Protein AF-A0A2V9HUV9-F1 (afdb_monomer_lite)

Sequence (117 aa):
MEGETHAVRVARQIARALGGSPVRIAGSKKILYHAAAAMAAGHVLALEEAAMQLLLSLGMRRSEAVRALLPLTRQVLENFETLGPRVAWTGPITKWRGRICKHCRNHRRNLPKLTRR

Structure (mmCIF, N/CA/C/O backbone):
data_AF-A0A2V9HUV9-F1
#
_entry.id   AF-A0A2V9HUV9-F1
#
loop_
_atom_site.group_PDB
_atom_site.id
_atom_site.type_symbol
_atom_site.label_atom_id
_atom_site.label_alt_id
_atom_site.label_comp_id
_atom_site.label_asym_id
_atom_site.label_entity_id
_atom_site.label_seq_id
_atom_site.pdbx_PDB_ins_code
_atom_site.Cartn_x
_atom_site.Cartn_y
_atom_site.Cartn_z
_atom_site.occupancy
_atom_site.B_iso_or_equiv
_atom_site.auth_seq_id
_atom_site.auth_comp_id
_atom_site.auth_asym_id
_atom_site.auth_atom_id
_atom_site.pdbx_PDB_model_num
ATOM 1 N N . MET A 1 1 ? 13.107 -5.143 -15.235 1.00 74.25 1 MET A N 1
ATOM 2 C CA . MET A 1 1 ? 14.021 -6.229 -15.647 1.00 74.25 1 MET A CA 1
ATOM 3 C C . MET A 1 1 ? 15.219 -5.653 -16.374 1.00 74.25 1 MET A C 1
ATOM 5 O O . MET A 1 1 ? 15.046 -4.761 -17.200 1.00 74.25 1 MET A O 1
ATOM 9 N N . GLU A 1 2 ? 16.400 -6.161 -16.038 1.00 72.75 2 GLU A N 1
ATOM 10 C CA . GLU A 1 2 ? 17.708 -5.821 -16.604 1.00 72.75 2 GLU A CA 1
ATOM 11 C C . GLU A 1 2 ? 18.599 -7.062 -16.477 1.00 72.75 2 GLU A C 1
ATOM 13 O O . GLU A 1 2 ? 18.424 -7.828 -15.530 1.00 72.75 2 GLU A O 1
ATOM 18 N N . GLY A 1 3 ? 19.510 -7.260 -17.422 1.00 79.25 3 GLY A N 1
ATOM 19 C CA . GLY A 1 3 ? 20.379 -8.427 -17.511 1.00 79.25 3 GLY A CA 1
ATOM 20 C C . GLY A 1 3 ? 20.650 -8.767 -18.973 1.00 79.25 3 GLY A C 1
ATOM 21 O O . GLY A 1 3 ? 20.243 -8.026 -19.874 1.00 79.25 3 GLY A O 1
ATOM 22 N N . GLU A 1 4 ? 21.309 -9.894 -19.209 1.00 83.50 4 GLU A N 1
ATOM 23 C CA . GLU A 1 4 ? 21.574 -10.387 -20.557 1.00 83.50 4 GLU A CA 1
ATOM 24 C C . GLU A 1 4 ? 20.272 -10.641 -21.336 1.00 83.50 4 GLU A C 1
ATOM 26 O O . GLU A 1 4 ? 19.256 -11.066 -20.777 1.00 83.50 4 GLU A O 1
ATOM 31 N N . THR A 1 5 ? 20.293 -10.393 -22.647 1.00 85.88 5 THR A N 1
ATOM 32 C CA . THR A 1 5 ? 19.099 -10.430 -23.502 1.00 85.88 5 THR A CA 1
ATOM 33 C C . THR A 1 5 ? 18.339 -11.758 -23.411 1.00 85.88 5 THR A C 1
ATOM 35 O O . THR A 1 5 ? 17.107 -11.752 -23.353 1.00 85.88 5 THR A O 1
ATOM 38 N N . HIS A 1 6 ? 19.045 -12.892 -23.362 1.00 89.44 6 HIS A N 1
ATOM 39 C CA . HIS A 1 6 ? 18.423 -14.208 -23.207 1.00 89.44 6 HIS A CA 1
ATOM 40 C C . HIS A 1 6 ? 17.732 -14.359 -21.840 1.00 89.44 6 HIS A C 1
ATOM 42 O O . HIS A 1 6 ? 16.538 -14.658 -21.788 1.00 89.44 6 HIS A O 1
ATOM 48 N N . ALA A 1 7 ? 18.434 -14.045 -20.748 1.00 88.62 7 ALA A N 1
ATOM 49 C CA . ALA A 1 7 ? 17.897 -14.113 -19.390 1.00 88.62 7 ALA A CA 1
ATOM 50 C C . ALA A 1 7 ? 16.675 -13.195 -19.192 1.00 88.62 7 ALA A C 1
ATOM 52 O O . ALA A 1 7 ? 15.669 -13.600 -18.610 1.00 88.62 7 ALA A O 1
ATOM 53 N N . VAL A 1 8 ? 16.710 -11.974 -19.739 1.00 89.62 8 VAL A N 1
ATOM 54 C CA . VAL A 1 8 ? 15.579 -11.034 -19.666 1.00 89.62 8 VAL A CA 1
ATOM 55 C C . VAL A 1 8 ? 14.361 -11.557 -20.429 1.00 89.62 8 VAL A C 1
ATOM 57 O O . VAL A 1 8 ? 13.235 -11.357 -19.972 1.00 89.62 8 VAL A O 1
ATOM 60 N N . ARG A 1 9 ? 14.544 -12.231 -21.574 1.00 90.94 9 ARG A N 1
ATOM 61 C CA . ARG A 1 9 ? 13.421 -12.839 -22.310 1.00 90.94 9 ARG A CA 1
ATOM 62 C C . ARG A 1 9 ? 12.740 -13.932 -21.493 1.00 90.94 9 ARG A C 1
ATOM 64 O O . ARG A 1 9 ? 11.518 -13.885 -21.355 1.00 90.94 9 ARG A O 1
ATOM 71 N N . VAL A 1 10 ? 13.516 -14.844 -20.910 1.00 94.00 10 VAL A N 1
ATOM 72 C CA . VAL A 1 10 ? 12.990 -15.929 -20.067 1.00 94.00 10 VAL A CA 1
ATOM 73 C C . VAL A 1 10 ? 12.278 -15.360 -18.837 1.00 94.00 10 VAL A C 1
ATOM 75 O O . VAL A 1 10 ? 11.122 -15.690 -18.584 1.00 94.00 10 VAL A O 1
ATOM 78 N N . ALA A 1 11 ? 12.896 -14.408 -18.132 1.00 91.38 11 ALA A N 1
ATOM 79 C CA . ALA A 1 11 ? 12.281 -13.758 -16.974 1.00 91.38 11 ALA A CA 1
ATOM 80 C C . ALA A 1 11 ? 10.947 -13.068 -17.320 1.00 91.38 11 ALA A C 1
ATOM 82 O O . ALA A 1 11 ? 9.999 -13.117 -16.537 1.00 91.38 11 ALA A O 1
ATOM 83 N N . ARG A 1 12 ? 10.834 -12.454 -18.509 1.00 92.50 12 ARG A N 1
ATOM 84 C CA . ARG A 1 12 ? 9.570 -11.865 -18.986 1.00 92.50 12 ARG A CA 1
ATOM 85 C C . ARG A 1 12 ? 8.496 -12.913 -19.249 1.00 92.50 12 ARG A C 1
ATOM 87 O O . ARG A 1 12 ? 7.334 -12.634 -18.967 1.00 92.50 12 ARG A O 1
ATOM 94 N N . GLN A 1 13 ? 8.857 -14.063 -19.817 1.00 95.06 13 GLN A N 1
ATOM 95 C CA . GLN A 1 13 ? 7.911 -15.154 -20.062 1.00 95.06 13 GLN A CA 1
ATOM 96 C C . GLN A 1 13 ? 7.377 -15.709 -18.744 1.00 95.06 13 GLN A C 1
ATOM 98 O O . GLN A 1 13 ? 6.164 -15.780 -18.577 1.00 95.06 13 GLN A O 1
ATOM 103 N N . ILE A 1 14 ? 8.266 -15.980 -17.784 1.00 95.12 14 ILE A N 1
ATOM 104 C CA . ILE A 1 14 ? 7.890 -16.444 -16.443 1.00 95.12 14 ILE A CA 1
ATOM 105 C C . ILE A 1 14 ? 6.959 -15.431 -15.768 1.00 95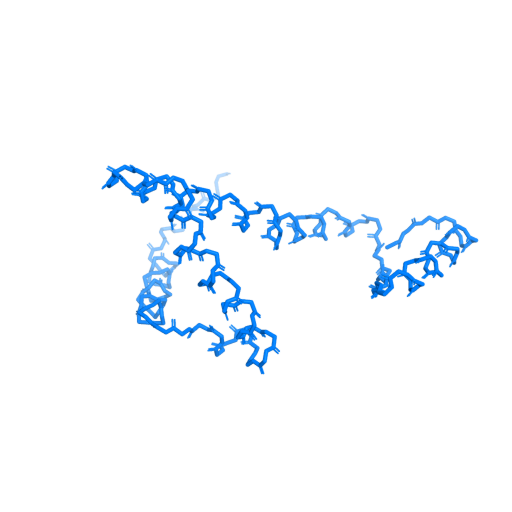.12 14 ILE A C 1
ATOM 107 O O . ILE A 1 14 ? 5.875 -15.791 -15.321 1.00 95.12 14 ILE A O 1
ATOM 111 N N . ALA A 1 15 ? 7.331 -14.147 -15.751 1.00 93.56 15 ALA A N 1
ATOM 112 C CA . ALA A 1 15 ? 6.512 -13.118 -15.113 1.00 93.56 15 ALA A CA 1
ATOM 113 C C . ALA A 1 15 ? 5.107 -13.018 -15.724 1.00 93.56 15 ALA A C 1
ATOM 115 O O . ALA A 1 15 ? 4.143 -12.873 -14.984 1.00 93.56 15 ALA A O 1
ATOM 116 N N . ARG A 1 16 ? 4.981 -13.130 -17.053 1.00 94.94 16 ARG A N 1
ATOM 117 C CA . ARG A 1 16 ? 3.678 -13.123 -17.737 1.00 94.94 16 ARG A CA 1
ATOM 118 C C . ARG A 1 16 ? 2.860 -14.378 -17.452 1.00 94.94 16 ARG A C 1
ATOM 120 O O . ARG A 1 16 ? 1.657 -14.262 -17.260 1.00 94.94 16 ARG A O 1
ATOM 127 N N . ALA A 1 17 ? 3.497 -15.548 -17.409 1.00 95.56 17 ALA A N 1
ATOM 128 C CA . A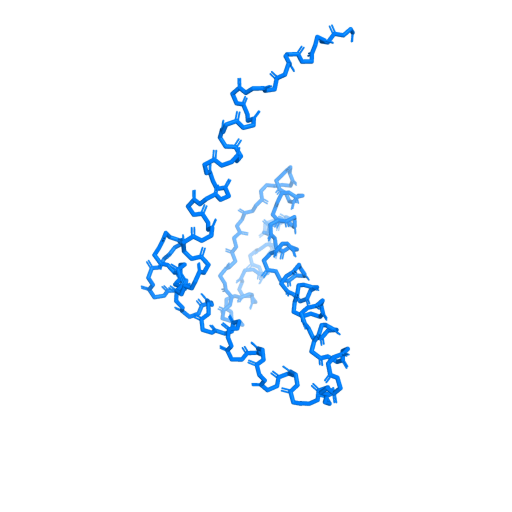LA A 1 17 ? 2.829 -16.805 -17.074 1.00 95.56 17 ALA A CA 1
ATOM 129 C C . ALA A 1 17 ? 2.238 -16.782 -15.652 1.00 95.56 17 ALA A C 1
ATOM 131 O O . ALA A 1 17 ? 1.206 -17.392 -15.407 1.00 95.56 17 ALA A O 1
ATOM 132 N N . LEU A 1 18 ? 2.848 -16.017 -14.742 1.00 94.44 18 LEU A N 1
ATOM 133 C CA . LEU A 1 18 ? 2.349 -15.766 -13.387 1.00 94.44 18 LEU A CA 1
ATOM 134 C C . LEU A 1 18 ? 1.342 -14.598 -13.300 1.00 94.44 18 LEU A C 1
ATOM 136 O O . LEU A 1 18 ? 1.028 -14.144 -12.204 1.00 94.44 18 LEU A O 1
ATOM 140 N N . GLY A 1 19 ? 0.868 -14.062 -14.432 1.00 92.12 19 GLY A N 1
ATOM 141 C CA . GLY A 1 19 ? -0.070 -12.929 -14.479 1.00 92.12 19 GLY A CA 1
ATOM 142 C C . GLY A 1 19 ? 0.562 -11.553 -14.230 1.00 92.12 19 GLY A C 1
ATOM 143 O O . GLY A 1 19 ? -0.137 -10.544 -14.168 1.00 92.12 19 GLY A O 1
ATOM 144 N N . GLY A 1 20 ? 1.886 -11.475 -14.102 1.00 89.38 20 GLY A N 1
ATOM 145 C CA . GLY A 1 20 ? 2.613 -10.225 -13.919 1.00 89.38 20 GLY A CA 1
ATOM 146 C C . GLY A 1 20 ? 2.776 -9.421 -15.214 1.00 89.38 20 GLY A C 1
ATOM 147 O O . GLY A 1 20 ? 2.832 -9.959 -16.321 1.00 89.38 20 GLY A O 1
ATOM 148 N N . SER A 1 21 ? 2.948 -8.105 -15.069 1.00 90.56 21 SER A N 1
ATOM 149 C CA . SER A 1 21 ? 3.247 -7.187 -16.177 1.00 90.56 21 SER A CA 1
ATOM 150 C C . SER A 1 21 ? 4.712 -6.732 -16.112 1.00 90.56 21 SER A C 1
ATOM 152 O O . SER A 1 21 ? 5.038 -5.755 -15.432 1.00 90.56 21 SER A O 1
ATOM 154 N N . PRO A 1 22 ? 5.655 -7.456 -16.749 1.00 90.38 22 PRO A N 1
ATOM 155 C CA . PRO A 1 22 ? 7.073 -7.166 -16.597 1.00 90.38 22 PRO A CA 1
ATOM 156 C C . PRO A 1 22 ? 7.476 -5.876 -17.316 1.00 90.38 22 PRO A C 1
ATOM 158 O O . PRO A 1 22 ? 7.294 -5.733 -18.527 1.00 90.38 22 PRO A O 1
ATOM 161 N N . VAL A 1 23 ? 8.129 -4.974 -16.583 1.00 88.19 23 VAL A N 1
ATOM 162 C CA . VAL A 1 23 ? 8.600 -3.678 -17.094 1.00 88.19 23 VAL A CA 1
ATOM 163 C C . VAL A 1 23 ? 10.122 -3.689 -17.266 1.00 88.19 23 VAL A C 1
ATOM 165 O O . VAL A 1 23 ? 10.857 -4.223 -16.427 1.00 88.19 23 VAL A O 1
ATOM 168 N N . ARG A 1 24 ? 10.635 -3.102 -18.356 1.00 87.12 24 ARG A N 1
ATOM 169 C CA . ARG A 1 24 ? 12.081 -2.888 -18.545 1.00 87.12 24 ARG A CA 1
ATOM 170 C C . ARG A 1 24 ? 12.495 -1.605 -17.829 1.00 87.12 24 ARG A C 1
ATOM 172 O O . ARG A 1 24 ? 11.862 -0.572 -18.005 1.00 87.12 24 ARG A O 1
ATOM 179 N N . ILE A 1 25 ? 13.552 -1.679 -17.024 1.00 87.12 25 ILE A N 1
ATOM 180 C CA . ILE A 1 25 ? 14.031 -0.557 -16.209 1.00 87.12 25 ILE A CA 1
ATOM 181 C C . ILE A 1 25 ? 15.542 -0.508 -16.371 1.00 87.12 25 ILE A C 1
ATOM 183 O O . ILE A 1 25 ? 16.197 -1.532 -16.190 1.00 87.12 25 ILE A O 1
ATOM 187 N N . ALA A 1 26 ? 16.075 0.654 -16.745 1.00 85.75 26 ALA A N 1
ATOM 188 C CA . ALA A 1 26 ? 17.518 0.867 -16.802 1.00 85.75 26 ALA A CA 1
ATOM 189 C C . ALA A 1 26 ? 18.126 0.729 -15.399 1.00 85.75 26 ALA A C 1
ATOM 191 O O . ALA A 1 26 ? 17.509 1.184 -14.433 1.00 85.75 26 ALA A O 1
ATOM 192 N N . GLY A 1 27 ? 19.328 0.163 -15.278 1.00 83.75 27 GLY A N 1
ATOM 193 C CA . GLY A 1 27 ? 19.977 -0.071 -13.986 1.00 83.75 27 GLY A CA 1
ATOM 194 C C . GLY A 1 27 ? 20.066 1.170 -13.109 1.00 83.75 27 GLY A C 1
ATOM 195 O O . GLY A 1 27 ? 19.710 1.118 -11.934 1.00 83.75 27 GLY A O 1
ATOM 196 N N . SER A 1 28 ? 20.376 2.323 -13.708 1.00 85.50 28 SER A N 1
ATOM 197 C CA . SER A 1 28 ? 20.417 3.623 -13.022 1.00 85.50 28 SER A CA 1
ATOM 198 C C . SER A 1 28 ? 19.081 4.060 -12.402 1.00 85.50 28 SER A C 1
ATOM 200 O O . SER A 1 28 ? 19.064 4.890 -11.498 1.00 85.50 28 SER A O 1
ATOM 202 N N . LYS A 1 29 ? 17.949 3.498 -12.845 1.00 89.62 29 LYS A N 1
ATOM 203 C CA . LYS A 1 29 ? 16.599 3.803 -12.340 1.00 89.62 29 LYS A CA 1
ATOM 204 C C . LYS A 1 29 ? 16.049 2.737 -11.386 1.00 89.62 29 LYS A C 1
ATOM 206 O O . LYS A 1 29 ? 14.959 2.926 -10.847 1.00 89.62 29 LYS A O 1
ATOM 211 N N . LYS A 1 30 ? 16.776 1.638 -11.143 1.00 86.62 30 LYS A N 1
ATOM 212 C CA . LYS A 1 30 ? 16.326 0.558 -10.246 1.00 86.62 30 LYS A CA 1
ATOM 213 C C . LYS A 1 30 ? 16.069 1.049 -8.827 1.00 86.62 30 LYS A C 1
ATOM 215 O O . LYS A 1 30 ? 15.057 0.675 -8.249 1.00 86.62 30 LYS A O 1
ATOM 220 N N . ILE A 1 31 ? 16.936 1.913 -8.296 1.00 92.88 31 ILE A N 1
ATOM 221 C CA . ILE A 1 31 ? 16.790 2.455 -6.936 1.00 92.88 31 ILE A CA 1
ATOM 222 C C . ILE A 1 31 ? 15.441 3.165 -6.787 1.00 92.88 31 ILE A C 1
ATOM 224 O O . ILE A 1 31 ? 14.705 2.890 -5.845 1.00 92.88 31 ILE A O 1
ATOM 228 N N . LEU A 1 32 ? 15.071 4.013 -7.752 1.00 92.62 32 LEU A N 1
ATOM 229 C CA . LEU A 1 32 ? 13.789 4.722 -7.729 1.00 92.62 32 LEU A CA 1
ATOM 230 C C . LEU A 1 32 ? 12.596 3.771 -7.861 1.00 92.62 32 LEU A C 1
ATOM 232 O O . LEU A 1 32 ? 11.589 3.959 -7.184 1.00 92.62 32 LEU A O 1
ATOM 236 N N . TYR A 1 33 ? 12.707 2.735 -8.695 1.00 90.75 33 TYR A N 1
ATOM 237 C CA . TYR A 1 33 ? 11.666 1.714 -8.804 1.00 90.75 33 TYR A CA 1
ATOM 238 C C . TYR A 1 33 ? 11.478 0.940 -7.493 1.00 90.75 33 TYR A C 1
ATOM 240 O O . TYR A 1 33 ? 10.349 0.761 -7.046 1.00 90.75 33 TYR A O 1
ATOM 248 N N . HIS A 1 34 ? 12.570 0.519 -6.851 1.00 91.19 34 HIS A N 1
ATOM 249 C CA . HIS A 1 34 ? 12.513 -0.180 -5.569 1.00 91.19 34 HIS A CA 1
ATOM 250 C C . HIS A 1 34 ? 11.993 0.719 -4.452 1.00 91.19 34 HIS A C 1
ATOM 252 O O . HIS A 1 34 ? 11.186 0.261 -3.652 1.00 91.19 34 HIS A O 1
ATOM 258 N N . ALA A 1 35 ? 12.376 1.998 -4.434 1.00 92.81 35 ALA A N 1
ATOM 259 C CA . ALA A 1 35 ? 11.818 2.970 -3.504 1.00 92.81 35 ALA A CA 1
ATOM 260 C C . ALA A 1 35 ? 10.299 3.113 -3.696 1.00 92.81 35 ALA A C 1
ATOM 262 O O . ALA A 1 35 ? 9.548 3.008 -2.731 1.00 92.81 35 ALA A O 1
ATOM 263 N N . ALA A 1 36 ? 9.827 3.264 -4.939 1.00 92.75 36 ALA A N 1
ATOM 264 C CA . ALA A 1 36 ? 8.396 3.325 -5.232 1.00 92.75 36 ALA A CA 1
ATOM 265 C C . ALA A 1 36 ? 7.659 2.036 -4.820 1.00 92.75 36 ALA A C 1
ATOM 267 O O . ALA A 1 36 ? 6.586 2.111 -4.226 1.00 92.75 36 ALA A O 1
ATOM 268 N N . ALA A 1 37 ? 8.243 0.860 -5.071 1.00 90.31 37 ALA A N 1
ATOM 269 C CA . ALA A 1 37 ? 7.673 -0.426 -4.664 1.00 90.31 37 ALA A CA 1
ATOM 270 C C . ALA A 1 37 ? 7.626 -0.590 -3.133 1.00 90.31 37 ALA A C 1
ATOM 272 O O . ALA A 1 37 ? 6.613 -1.025 -2.589 1.00 90.31 37 ALA A O 1
ATOM 273 N N . ALA A 1 38 ? 8.687 -0.188 -2.427 1.00 93.12 38 ALA A N 1
ATOM 274 C CA . ALA A 1 38 ? 8.731 -0.191 -0.967 1.00 93.12 38 ALA A CA 1
ATOM 275 C C . ALA A 1 38 ? 7.659 0.734 -0.372 1.00 93.12 38 ALA A C 1
ATOM 277 O O . ALA A 1 38 ? 6.996 0.363 0.594 1.00 93.12 38 ALA A O 1
ATOM 278 N N . MET A 1 39 ? 7.421 1.895 -0.988 1.00 92.56 39 MET A N 1
ATOM 279 C CA . MET A 1 39 ? 6.337 2.794 -0.588 1.00 92.56 39 MET A CA 1
ATOM 280 C C . MET A 1 39 ? 4.951 2.199 -0.859 1.00 92.56 39 MET A C 1
ATOM 282 O O . MET A 1 39 ? 4.067 2.315 -0.016 1.00 92.56 39 MET A O 1
ATOM 286 N N . ALA A 1 40 ? 4.752 1.567 -2.017 1.00 89.81 40 ALA A N 1
ATOM 287 C CA . ALA A 1 40 ? 3.456 1.022 -2.415 1.00 89.81 40 ALA A CA 1
ATOM 288 C C . ALA A 1 40 ? 3.052 -0.245 -1.638 1.00 89.81 40 ALA A C 1
ATOM 290 O O . ALA A 1 40 ? 1.864 -0.533 -1.546 1.00 89.81 40 ALA A O 1
ATOM 291 N N . ALA A 1 41 ? 4.015 -0.989 -1.083 1.00 86.75 41 ALA A N 1
ATOM 292 C CA . ALA A 1 41 ? 3.754 -2.221 -0.337 1.00 86.75 41 ALA A CA 1
ATOM 293 C C . ALA A 1 41 ? 4.210 -2.133 1.128 1.00 86.75 41 ALA A C 1
ATOM 295 O O . ALA A 1 41 ? 3.390 -2.170 2.042 1.00 86.75 41 ALA A O 1
ATOM 296 N N . GLY A 1 42 ? 5.516 -1.977 1.361 1.00 87.69 42 GLY A N 1
ATOM 297 C CA . GLY A 1 42 ? 6.104 -2.014 2.704 1.00 87.69 42 GLY A CA 1
ATOM 298 C C . GLY A 1 42 ? 5.594 -0.903 3.623 1.00 87.69 42 GLY A C 1
ATOM 299 O O . GLY A 1 42 ? 5.231 -1.162 4.767 1.00 87.69 42 GLY A O 1
ATOM 300 N N . HIS A 1 43 ? 5.503 0.332 3.127 1.00 93.31 43 HIS A N 1
ATOM 301 C CA . HIS A 1 43 ? 4.999 1.440 3.944 1.00 93.31 43 HIS A CA 1
ATOM 302 C C . HIS A 1 43 ? 3.497 1.338 4.225 1.00 93.31 43 HIS A C 1
ATOM 304 O O . HIS A 1 43 ? 3.063 1.765 5.290 1.00 93.31 43 HIS A O 1
ATOM 310 N N . VAL A 1 44 ? 2.704 0.766 3.310 1.00 91.19 44 VAL A N 1
ATOM 311 C CA . VAL A 1 44 ? 1.271 0.529 3.554 1.00 91.19 44 VAL A CA 1
ATOM 312 C C . VAL A 1 44 ? 1.094 -0.407 4.747 1.00 91.19 44 VAL A C 1
ATOM 314 O O . VAL A 1 44 ? 0.320 -0.097 5.647 1.00 91.19 44 VAL A O 1
ATOM 317 N N . LEU A 1 45 ? 1.870 -1.494 4.805 1.00 92.56 45 LEU A N 1
ATOM 318 C CA . LEU A 1 45 ? 1.859 -2.405 5.948 1.00 92.56 45 LEU A CA 1
ATOM 319 C C . LEU A 1 45 ? 2.273 -1.700 7.248 1.00 92.56 45 LEU A C 1
ATOM 321 O O . LEU A 1 45 ? 1.579 -1.826 8.251 1.00 92.56 45 LEU A O 1
ATOM 325 N N . ALA A 1 46 ? 3.353 -0.914 7.223 1.00 94.62 46 ALA A N 1
ATOM 326 C CA . ALA A 1 46 ? 3.808 -0.178 8.405 1.00 94.62 46 ALA A CA 1
ATOM 327 C C . ALA A 1 46 ? 2.745 0.808 8.935 1.00 94.62 46 ALA A C 1
ATOM 329 O O . ALA A 1 46 ? 2.564 0.944 10.145 1.00 94.62 46 ALA A O 1
ATOM 330 N N . LEU A 1 47 ? 2.017 1.484 8.038 1.00 93.88 47 LEU A N 1
ATOM 331 C CA . LEU A 1 47 ? 0.913 2.374 8.409 1.00 93.88 47 LEU A CA 1
ATOM 332 C C . LEU A 1 47 ? -0.275 1.604 9.000 1.00 93.88 47 LEU A C 1
ATOM 334 O O . LEU A 1 47 ? -0.848 2.050 9.994 1.00 93.88 47 LEU A O 1
ATOM 338 N N . GLU A 1 48 ? -0.621 0.453 8.423 1.00 94.31 48 GLU A N 1
ATOM 339 C CA . GLU A 1 48 ? -1.679 -0.422 8.938 1.00 94.31 48 GLU A CA 1
ATOM 340 C C . GLU A 1 48 ? -1.336 -0.926 10.351 1.00 94.31 48 GLU A C 1
ATOM 342 O O . GLU A 1 48 ? -2.174 -0.895 11.251 1.00 94.31 48 GLU A O 1
ATOM 347 N N . GLU A 1 49 ? -0.082 -1.324 10.587 1.00 94.94 49 GLU A N 1
ATOM 348 C CA . GLU A 1 49 ? 0.397 -1.741 11.907 1.00 94.94 49 GLU A CA 1
ATOM 349 C C . GLU A 1 49 ? 0.351 -0.613 12.937 1.00 94.94 49 GLU A C 1
ATOM 351 O O . GLU A 1 49 ? -0.106 -0.829 14.062 1.00 94.94 49 GLU A O 1
ATOM 356 N N . ALA A 1 50 ? 0.758 0.599 12.556 1.00 95.31 50 ALA A N 1
ATOM 357 C CA . ALA A 1 50 ? 0.646 1.766 13.423 1.00 95.31 50 ALA A CA 1
ATOM 358 C C . ALA A 1 50 ? -0.822 2.073 13.777 1.00 95.31 50 ALA A C 1
ATOM 360 O O . ALA A 1 50 ? -1.137 2.322 14.941 1.00 95.31 50 ALA A O 1
ATOM 361 N N . ALA A 1 51 ? -1.735 1.999 12.803 1.00 94.44 51 ALA A N 1
ATOM 362 C CA . ALA A 1 51 ? -3.167 2.172 13.040 1.00 94.44 51 ALA A CA 1
ATOM 363 C C . ALA A 1 51 ? -3.738 1.078 13.961 1.00 94.44 51 ALA A C 1
ATOM 365 O O . ALA A 1 51 ? -4.520 1.382 14.864 1.00 94.44 51 ALA A O 1
ATOM 366 N N . MET A 1 52 ? -3.308 -0.178 13.798 1.00 96.62 52 MET A N 1
ATOM 367 C CA . MET A 1 52 ? -3.687 -1.267 14.703 1.00 96.62 52 MET A CA 1
ATOM 368 C C . MET A 1 52 ? -3.245 -0.987 16.140 1.00 96.62 52 MET A C 1
ATOM 370 O O . MET A 1 52 ? -4.043 -1.188 17.051 1.00 96.62 52 MET A O 1
ATOM 374 N N . GLN A 1 53 ? -2.021 -0.495 16.364 1.00 95.44 53 GLN A N 1
ATOM 375 C CA . GLN A 1 53 ? -1.548 -0.176 17.717 1.00 95.44 53 GLN A CA 1
ATOM 376 C C . GLN A 1 53 ? -2.415 0.880 18.417 1.00 95.44 53 GLN A C 1
ATOM 378 O O . GLN A 1 53 ? -2.636 0.774 19.623 1.00 95.44 53 GLN A O 1
ATOM 383 N N . LEU A 1 54 ? -2.969 1.842 17.672 1.00 95.06 54 LEU A N 1
ATOM 384 C CA . LEU A 1 54 ? -3.926 2.811 18.217 1.00 95.06 54 LEU A CA 1
ATOM 385 C C . LEU A 1 54 ? -5.243 2.152 18.649 1.00 95.06 54 LEU A C 1
ATOM 387 O O . LEU A 1 54 ? -5.805 2.537 19.662 1.00 95.06 54 LEU A O 1
ATOM 391 N N . LEU A 1 55 ? -5.749 1.157 17.916 1.00 93.19 55 LEU A N 1
ATOM 392 C CA . LEU A 1 55 ? -6.958 0.437 18.338 1.00 93.19 55 LEU A CA 1
ATOM 393 C C . LEU A 1 55 ? -6.686 -0.497 19.522 1.00 93.19 55 LEU A C 1
ATOM 395 O O . LEU A 1 55 ? -7.523 -0.620 20.415 1.00 93.19 55 LEU A O 1
ATOM 399 N N . LEU A 1 56 ? -5.507 -1.121 19.559 1.00 95.88 56 LEU A N 1
ATOM 400 C CA . LEU A 1 56 ? -5.080 -1.946 20.689 1.00 95.88 56 LEU A CA 1
ATOM 401 C C . LEU A 1 56 ? -4.967 -1.123 21.980 1.00 95.88 56 LEU A C 1
ATOM 403 O O . LEU A 1 56 ? -5.379 -1.601 23.034 1.00 95.88 56 LEU A O 1
ATOM 407 N N . SER A 1 57 ? -4.469 0.118 21.914 1.00 93.38 57 SER A N 1
ATOM 408 C CA . SER A 1 57 ? -4.383 0.994 23.094 1.00 93.38 57 SER A CA 1
ATOM 409 C C . SER A 1 57 ? -5.751 1.430 23.634 1.00 93.38 57 SER A C 1
ATOM 411 O O . SER A 1 57 ? -5.850 1.818 24.795 1.00 93.38 57 SER A O 1
ATOM 413 N N . LEU A 1 58 ? -6.813 1.298 22.833 1.00 94.62 58 LEU A N 1
ATOM 414 C CA . LEU A 1 58 ? -8.208 1.478 23.250 1.00 94.62 58 LEU A CA 1
ATOM 415 C C . LEU A 1 58 ? -8.832 0.194 23.835 1.00 94.62 58 LEU A C 1
ATOM 417 O O . LEU A 1 58 ? -10.031 0.163 24.101 1.00 94.62 58 LEU A O 1
ATOM 421 N N . GLY A 1 59 ? -8.044 -0.870 24.023 1.00 96.50 59 GLY A N 1
ATOM 422 C CA . GLY A 1 59 ? -8.489 -2.142 24.602 1.00 96.50 59 GLY A CA 1
ATOM 423 C C . GLY A 1 59 ? -9.081 -3.135 23.598 1.00 96.50 59 GLY A C 1
ATOM 424 O O . GLY A 1 59 ? -9.595 -4.179 23.997 1.00 96.50 59 GLY A O 1
ATOM 425 N N . MET A 1 60 ? -9.012 -2.846 22.296 1.00 97.25 60 MET A N 1
ATOM 426 C CA . MET A 1 60 ? -9.503 -3.750 21.256 1.00 97.25 60 MET A CA 1
ATOM 427 C C . MET A 1 60 ? -8.582 -4.969 21.105 1.00 97.25 60 MET A C 1
ATOM 429 O O . MET A 1 60 ? -7.361 -4.858 21.215 1.00 97.25 60 MET A O 1
ATOM 433 N N . ARG A 1 61 ? -9.129 -6.148 20.790 1.00 98.06 61 ARG A N 1
ATOM 434 C CA . ARG A 1 61 ? -8.302 -7.319 20.461 1.00 98.06 61 ARG A CA 1
ATOM 435 C C . ARG A 1 61 ? -7.697 -7.159 19.071 1.00 98.06 61 ARG A C 1
ATOM 437 O O . ARG A 1 61 ? -8.321 -6.624 18.158 1.00 98.06 61 ARG A O 1
ATOM 444 N N . ARG A 1 62 ? -6.516 -7.743 18.847 1.00 96.31 62 ARG A N 1
ATOM 445 C CA . ARG A 1 62 ? -5.836 -7.697 17.537 1.00 96.31 62 ARG A CA 1
ATOM 446 C C . ARG A 1 62 ? -6.723 -8.159 16.379 1.00 96.31 62 ARG A C 1
ATOM 448 O O . ARG A 1 62 ? -6.720 -7.540 15.323 1.00 96.31 62 ARG A O 1
ATOM 455 N N . SER A 1 63 ? -7.511 -9.217 16.577 1.00 97.31 63 SER A N 1
ATOM 456 C CA . SER A 1 63 ? -8.409 -9.727 15.535 1.00 97.31 63 SER A CA 1
ATOM 457 C C . SER A 1 63 ? -9.562 -8.769 15.213 1.00 97.31 63 SER A C 1
ATOM 459 O O . SER A 1 63 ? -10.005 -8.716 14.070 1.00 97.31 63 SER A O 1
ATOM 461 N N . GLU A 1 64 ? -10.031 -7.991 16.188 1.00 96.69 64 GLU A N 1
ATOM 462 C CA . GLU A 1 64 ? -11.043 -6.949 15.991 1.00 96.69 64 GLU A CA 1
ATOM 463 C C . GLU A 1 64 ? -10.448 -5.747 15.256 1.00 96.69 64 GLU A C 1
ATOM 465 O O . GLU A 1 64 ? -11.048 -5.286 14.291 1.00 96.69 64 GLU A O 1
ATOM 470 N N . ALA A 1 65 ? -9.235 -5.320 15.626 1.00 95.81 65 ALA A N 1
ATOM 471 C CA . ALA A 1 65 ? -8.527 -4.235 14.947 1.00 95.81 65 ALA A CA 1
ATOM 472 C C . ALA A 1 65 ? -8.273 -4.559 13.466 1.00 95.81 65 ALA A C 1
ATOM 474 O O . ALA A 1 65 ? -8.566 -3.740 12.598 1.00 95.81 65 ALA A O 1
ATOM 475 N N . VAL A 1 66 ? -7.816 -5.781 13.161 1.00 95.94 66 VAL A N 1
ATOM 476 C CA . VAL A 1 66 ? -7.643 -6.250 11.773 1.00 95.94 66 VAL A CA 1
ATOM 477 C C . VAL A 1 66 ? -8.974 -6.247 11.020 1.00 95.94 66 VAL A C 1
ATOM 479 O O . VAL A 1 66 ? -9.034 -5.768 9.890 1.00 95.94 66 VAL A O 1
ATOM 482 N N . ARG A 1 67 ? -10.053 -6.757 11.631 1.00 96.12 67 ARG A N 1
ATOM 483 C CA . ARG A 1 67 ? -11.386 -6.760 11.002 1.00 96.12 67 ARG A CA 1
ATOM 484 C C . ARG A 1 67 ? -11.925 -5.351 10.757 1.00 96.12 67 ARG A C 1
ATOM 486 O O . ARG A 1 67 ? -12.656 -5.167 9.792 1.00 96.12 67 ARG A O 1
ATOM 493 N N . ALA A 1 68 ? -11.581 -4.387 11.606 1.00 91.75 68 ALA A N 1
ATOM 494 C CA . ALA A 1 68 ? -12.016 -3.003 11.467 1.00 91.75 68 ALA A CA 1
ATOM 495 C C . ALA A 1 68 ? -11.219 -2.236 10.399 1.00 91.75 68 ALA A C 1
ATOM 497 O O . ALA A 1 68 ? -11.811 -1.491 9.623 1.00 91.75 68 ALA A O 1
ATOM 498 N N . LEU A 1 69 ? -9.893 -2.407 10.350 1.00 93.94 69 LEU A N 1
ATOM 499 C CA . LEU A 1 69 ? -9.007 -1.583 9.519 1.00 93.94 69 LEU A CA 1
ATOM 500 C C . LEU A 1 69 ? -8.796 -2.143 8.109 1.00 93.94 69 LEU A C 1
ATOM 502 O O . LEU A 1 69 ? -8.889 -1.395 7.135 1.00 93.94 69 LEU A O 1
ATOM 506 N N . LEU A 1 70 ? -8.614 -3.459 7.970 1.00 93.94 70 LEU A N 1
ATOM 507 C CA . LEU A 1 70 ? -8.254 -4.060 6.685 1.00 93.94 70 LEU A CA 1
ATOM 508 C C . LEU A 1 70 ? -9.288 -3.795 5.571 1.00 93.94 70 LEU A C 1
ATOM 510 O O . LEU A 1 70 ? -8.871 -3.500 4.446 1.00 93.94 70 LEU A O 1
ATOM 514 N N . PRO A 1 71 ? -10.616 -3.850 5.822 1.00 92.44 71 PRO A N 1
ATOM 515 C CA . PRO A 1 71 ? -11.603 -3.475 4.811 1.00 92.44 71 PRO A CA 1
ATOM 516 C C . PRO A 1 71 ? -11.488 -2.012 4.365 1.00 92.44 71 PRO A C 1
ATOM 518 O O . PRO A 1 71 ? -11.699 -1.724 3.191 1.00 92.44 71 PRO A O 1
ATOM 521 N N . LEU A 1 72 ? -11.105 -1.092 5.260 1.00 90.00 72 LEU A N 1
ATOM 522 C CA . LEU A 1 72 ? -10.927 0.323 4.919 1.00 90.00 72 LEU A CA 1
ATOM 523 C C . LEU A 1 72 ? -9.749 0.507 3.961 1.00 90.00 72 LEU A C 1
ATOM 525 O O . LEU A 1 72 ? -9.877 1.190 2.946 1.00 90.00 72 LEU A O 1
ATOM 529 N N . THR A 1 73 ? -8.619 -0.139 4.248 1.00 91.25 73 THR A N 1
ATOM 530 C CA . THR A 1 73 ? -7.430 -0.079 3.389 1.00 91.25 73 THR A CA 1
ATOM 531 C C . THR A 1 73 ? -7.687 -0.742 2.033 1.00 91.25 73 THR A C 1
ATOM 533 O O . THR A 1 7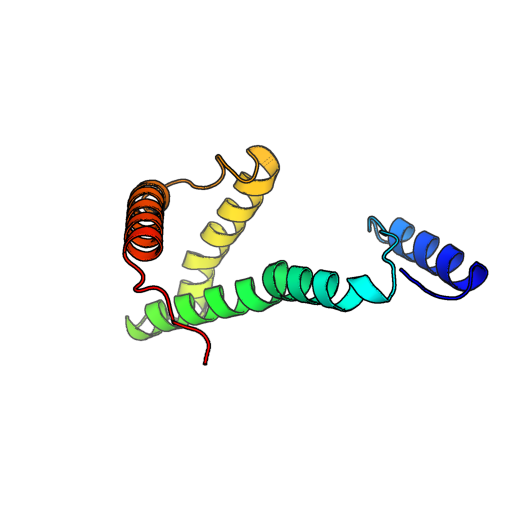3 ? -7.303 -0.185 1.004 1.00 91.25 73 THR A O 1
ATOM 536 N N . ARG A 1 74 ? -8.419 -1.866 1.992 1.00 91.81 74 ARG A N 1
ATOM 537 C CA . ARG A 1 74 ? -8.875 -2.479 0.729 1.00 91.81 74 ARG A CA 1
ATOM 538 C C . ARG A 1 74 ? -9.744 -1.527 -0.083 1.00 91.81 74 ARG A C 1
ATOM 540 O O . ARG A 1 74 ? -9.446 -1.297 -1.250 1.00 91.81 74 ARG A O 1
ATOM 547 N N . GLN A 1 75 ? -10.725 -0.889 0.553 1.00 88.38 75 GLN A N 1
ATOM 548 C CA . GLN A 1 75 ? -11.603 0.062 -0.123 1.00 88.38 75 GLN A CA 1
ATOM 549 C C . GLN A 1 75 ? -10.828 1.242 -0.725 1.00 88.38 75 GLN A C 1
ATOM 551 O O . GLN A 1 75 ? -11.168 1.716 -1.807 1.00 88.38 75 GLN A O 1
ATOM 556 N N . VAL A 1 76 ? -9.775 1.729 -0.058 1.00 88.00 76 VAL A N 1
ATOM 557 C CA . VAL A 1 76 ? -8.911 2.790 -0.605 1.00 88.00 76 VAL A CA 1
ATOM 558 C C . VAL A 1 76 ? -8.213 2.336 -1.891 1.00 88.00 76 VAL A C 1
ATOM 560 O O . VAL A 1 76 ? -8.146 3.113 -2.845 1.00 88.00 76 VAL A O 1
ATOM 563 N N . LEU A 1 77 ? -7.718 1.097 -1.939 1.00 90.38 77 LEU A N 1
ATOM 564 C CA . LEU A 1 77 ? -7.061 0.538 -3.125 1.00 90.38 77 LEU A CA 1
ATOM 565 C C . LEU A 1 77 ? -8.059 0.266 -4.260 1.00 90.38 77 LEU A C 1
ATOM 567 O O . LEU A 1 77 ? -7.790 0.636 -5.399 1.00 90.38 77 LEU A O 1
ATOM 571 N N . GLU A 1 78 ? -9.235 -0.277 -3.948 1.00 90.25 78 GLU A N 1
ATOM 572 C CA . GLU A 1 78 ? -10.326 -0.474 -4.915 1.00 90.25 78 GLU A CA 1
ATOM 573 C C . GLU A 1 78 ? -10.800 0.862 -5.508 1.00 90.25 78 GLU A C 1
ATOM 575 O O . GLU A 1 78 ? -10.984 0.997 -6.719 1.00 90.25 78 GLU A O 1
ATOM 580 N N . ASN A 1 79 ? -10.929 1.902 -4.678 1.00 86.69 79 ASN A N 1
ATOM 581 C CA . ASN A 1 79 ? -11.254 3.250 -5.145 1.00 86.69 79 ASN A CA 1
ATOM 582 C C . ASN A 1 79 ? -10.140 3.824 -6.026 1.00 86.69 79 ASN A C 1
ATOM 584 O O . ASN A 1 79 ? -10.416 4.545 -6.984 1.00 86.69 79 ASN A O 1
ATOM 588 N N . PHE A 1 80 ? -8.875 3.538 -5.708 1.00 89.06 80 PHE A N 1
ATOM 589 C CA . PHE A 1 80 ? -7.741 3.958 -6.527 1.00 89.06 80 PHE A CA 1
ATOM 590 C C . PHE A 1 80 ? -7.781 3.318 -7.913 1.00 89.06 80 PHE A C 1
ATOM 592 O O . PHE A 1 80 ? -7.552 4.013 -8.901 1.00 89.06 80 PHE A O 1
ATOM 599 N N . GLU A 1 81 ? -8.095 2.029 -7.983 1.00 89.38 81 GLU A N 1
ATOM 600 C CA . GLU A 1 81 ? -8.213 1.287 -9.235 1.00 89.38 81 GLU A CA 1
ATOM 601 C C . GLU A 1 81 ? -9.389 1.778 -10.090 1.00 89.38 81 GLU A C 1
ATOM 603 O O . GLU A 1 81 ? -9.223 2.043 -11.279 1.00 89.38 81 GLU A O 1
ATOM 608 N N . THR A 1 82 ? -10.558 1.969 -9.479 1.00 89.25 82 THR A N 1
ATOM 609 C CA . THR A 1 82 ? -11.800 2.321 -10.188 1.00 89.25 82 THR A CA 1
ATOM 610 C C . THR A 1 82 ? -11.910 3.806 -10.546 1.00 89.25 82 THR A C 1
ATOM 612 O O . THR A 1 82 ? -12.371 4.145 -11.634 1.00 89.25 82 THR A O 1
ATOM 615 N N . LEU A 1 83 ? -11.491 4.711 -9.652 1.00 87.19 83 LEU A N 1
ATOM 616 C CA . LEU A 1 83 ? -11.679 6.166 -9.791 1.00 87.19 83 LEU A CA 1
ATOM 617 C C . LEU A 1 83 ? -10.382 6.923 -10.110 1.00 87.19 83 LEU A C 1
ATOM 619 O O . LEU A 1 83 ? -10.407 8.111 -10.453 1.00 87.19 83 LEU A O 1
ATOM 623 N N . GLY A 1 84 ? -9.231 6.272 -9.955 1.00 84.75 84 GLY A N 1
ATOM 624 C CA . GLY A 1 84 ? -7.924 6.886 -10.125 1.00 84.75 84 GLY A CA 1
ATOM 625 C C . GLY A 1 84 ? -7.474 7.786 -8.955 1.00 84.75 84 GLY A C 1
ATOM 626 O O . GLY A 1 84 ? -8.245 8.188 -8.076 1.00 84.75 84 GLY A O 1
ATOM 627 N N . PRO A 1 85 ? -6.192 8.198 -8.954 1.00 75.50 85 PRO A N 1
ATOM 628 C CA . PRO A 1 85 ? -5.497 8.803 -7.808 1.00 75.50 85 PRO A CA 1
ATOM 629 C C . PRO A 1 85 ? -6.077 10.123 -7.282 1.00 75.50 85 PRO A C 1
ATOM 631 O O . PRO A 1 85 ? -5.817 10.504 -6.137 1.00 75.50 85 PRO A O 1
ATOM 634 N N . ARG A 1 86 ? -6.800 10.887 -8.110 1.00 71.56 86 ARG A N 1
ATOM 635 C CA . ARG A 1 86 ? -7.330 12.202 -7.704 1.00 71.56 86 ARG A CA 1
ATOM 636 C C . ARG A 1 86 ? -8.619 12.083 -6.903 1.00 71.56 86 ARG A C 1
ATOM 638 O O . ARG A 1 86 ? -8.787 12.860 -5.964 1.00 71.56 86 ARG A O 1
ATOM 645 N N . VAL A 1 87 ? -9.476 11.137 -7.280 1.00 72.88 87 VAL A N 1
ATOM 646 C CA . VAL A 1 87 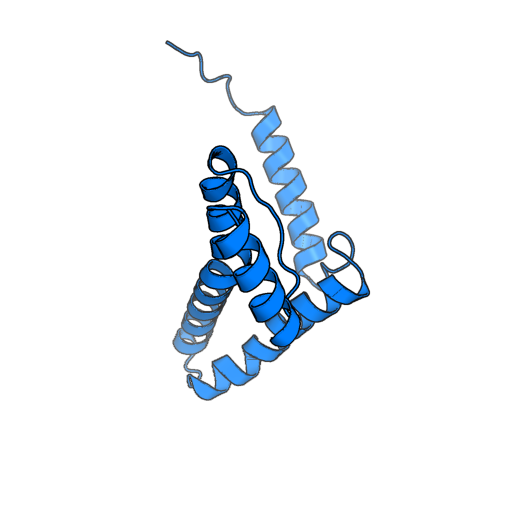? -10.853 11.000 -6.784 1.00 72.88 87 VAL A CA 1
ATOM 647 C C . VAL A 1 87 ? -10.965 9.896 -5.733 1.00 72.88 87 VAL A C 1
ATOM 649 O O . VAL A 1 87 ? -11.822 9.980 -4.863 1.00 72.88 87 VAL A O 1
ATOM 652 N N . ALA A 1 88 ? -10.034 8.935 -5.719 1.00 75.38 88 ALA A N 1
ATOM 653 C CA . ALA A 1 88 ? -9.981 7.857 -4.728 1.00 75.38 88 ALA A CA 1
ATOM 654 C C . ALA A 1 88 ? -9.869 8.319 -3.262 1.00 75.38 88 ALA A C 1
ATOM 656 O O . ALA A 1 88 ? -10.096 7.542 -2.337 1.00 75.38 88 ALA A O 1
ATOM 657 N N . TRP A 1 89 ? -9.529 9.589 -3.034 1.00 67.06 89 TRP A N 1
ATOM 658 C CA . TRP A 1 89 ? -9.574 10.204 -1.713 1.00 67.06 89 TRP A CA 1
ATOM 659 C C . TRP A 1 89 ? -11.023 10.502 -1.340 1.00 67.06 89 TRP A C 1
ATOM 661 O O . TRP A 1 89 ? -11.579 11.508 -1.776 1.00 67.06 89 TRP A O 1
ATOM 671 N N . THR A 1 90 ? -11.613 9.634 -0.523 1.00 67.69 90 THR A N 1
ATOM 672 C CA . THR A 1 90 ? -12.991 9.764 -0.042 1.00 67.69 90 THR A CA 1
ATOM 673 C C . THR A 1 90 ? -13.039 9.991 1.476 1.00 67.69 90 THR A C 1
ATOM 675 O O . THR A 1 90 ? -12.028 9.942 2.184 1.00 67.69 90 THR A O 1
ATOM 678 N N . GLY A 1 91 ? -14.219 10.341 1.999 1.00 64.06 91 GLY A N 1
ATOM 679 C CA . GLY A 1 91 ? -14.444 10.491 3.440 1.00 64.06 91 GLY A CA 1
ATOM 680 C C . GLY A 1 91 ? -13.808 11.743 4.076 1.00 64.06 91 GLY A C 1
ATOM 681 O O . GLY A 1 91 ? -13.447 12.698 3.372 1.00 64.06 91 GLY A O 1
ATOM 682 N N . PRO A 1 92 ? -13.666 11.776 5.420 1.00 57.81 92 PRO A N 1
ATOM 683 C CA . PRO A 1 92 ? -13.145 12.930 6.160 1.00 57.81 92 PRO A CA 1
ATOM 684 C C . PRO A 1 92 ? -11.758 13.365 5.683 1.00 57.81 92 PRO A C 1
ATOM 686 O O . PRO A 1 92 ? -11.447 14.559 5.681 1.00 57.81 92 PRO A O 1
ATOM 689 N N . ILE A 1 93 ? -10.938 12.408 5.237 1.00 62.91 93 ILE A N 1
ATOM 690 C CA . ILE A 1 93 ? -9.573 12.635 4.760 1.00 62.91 93 ILE A CA 1
ATOM 691 C C . ILE A 1 93 ? -9.554 13.631 3.599 1.00 62.91 93 ILE A C 1
ATOM 693 O O . ILE A 1 93 ? -8.656 14.459 3.546 1.00 62.91 93 ILE A O 1
ATOM 697 N N . THR A 1 94 ? -10.566 13.671 2.732 1.00 65.69 94 THR A N 1
ATOM 698 C CA . THR A 1 94 ? -10.668 14.670 1.648 1.00 65.69 94 THR A CA 1
ATOM 699 C C . THR A 1 94 ? -10.653 16.106 2.185 1.00 65.69 94 THR A C 1
ATOM 701 O O . THR A 1 94 ? -9.919 16.965 1.683 1.00 65.69 94 THR A O 1
ATOM 704 N N . LYS A 1 95 ? -11.406 16.359 3.269 1.00 60.44 95 LYS A N 1
ATOM 705 C CA . LYS A 1 95 ? -11.456 17.664 3.951 1.00 60.44 95 LYS A CA 1
ATOM 706 C C . LYS A 1 95 ? -10.125 17.983 4.640 1.00 60.44 95 LYS A C 1
ATOM 708 O O . LYS A 1 95 ? -9.662 19.124 4.599 1.00 60.44 95 LYS A O 1
ATOM 713 N N . TRP A 1 96 ? -9.480 16.992 5.256 1.00 56.38 96 TRP A N 1
ATOM 714 C CA . TRP A 1 96 ? -8.166 17.160 5.890 1.00 56.38 96 TRP A CA 1
ATOM 715 C C . TRP A 1 96 ? -7.036 17.344 4.874 1.00 56.38 96 TRP A C 1
ATOM 717 O O . TRP A 1 96 ? -6.187 18.204 5.074 1.00 56.38 96 TRP A O 1
ATOM 727 N N . ARG A 1 97 ? -7.068 16.649 3.735 1.00 63.88 97 ARG A N 1
ATOM 728 C CA . ARG A 1 97 ? -6.087 16.767 2.651 1.00 63.88 97 ARG A CA 1
ATOM 729 C C . ARG A 1 97 ? -6.107 18.158 2.039 1.00 63.88 97 ARG A C 1
ATOM 731 O O . ARG A 1 97 ? -5.050 18.741 1.835 1.00 63.88 97 ARG A O 1
ATOM 738 N N . GLY A 1 98 ? -7.291 18.740 1.831 1.00 63.53 98 GLY A N 1
ATOM 739 C CA . GLY A 1 98 ? -7.417 20.140 1.415 1.00 63.53 98 GLY A CA 1
ATOM 740 C C . GLY A 1 98 ? -6.697 21.099 2.370 1.00 63.53 98 GLY A C 1
ATOM 741 O O . GLY A 1 98 ? -5.957 21.975 1.920 1.00 63.53 98 GLY A O 1
ATOM 742 N N . ARG A 1 99 ? -6.847 20.884 3.685 1.00 60.25 99 ARG A N 1
ATOM 743 C CA . ARG A 1 99 ? -6.197 21.677 4.741 1.00 60.25 99 ARG A CA 1
ATOM 744 C C . ARG A 1 99 ? -4.688 21.439 4.818 1.00 60.25 99 ARG A C 1
ATOM 746 O O . ARG A 1 99 ? -3.946 22.415 4.794 1.00 60.25 99 ARG A O 1
ATOM 753 N N . ILE A 1 100 ? -4.231 20.187 4.805 1.00 62.41 100 ILE A N 1
ATOM 754 C CA . ILE A 1 100 ? -2.806 19.817 4.797 1.00 62.41 100 ILE A CA 1
ATOM 755 C C . ILE A 1 100 ? -2.125 20.367 3.540 1.00 62.41 100 ILE A C 1
ATOM 757 O O . ILE A 1 100 ? -1.103 21.033 3.637 1.00 62.41 100 ILE A O 1
ATOM 761 N N . CYS A 1 101 ? -2.719 20.215 2.354 1.00 64.88 101 CYS A N 1
ATOM 762 C CA . CYS A 1 101 ? -2.170 20.787 1.123 1.00 64.88 101 CYS A CA 1
ATOM 763 C C . CYS A 1 101 ? -2.144 22.324 1.140 1.00 64.88 101 CYS A C 1
ATOM 765 O O . CYS A 1 101 ? -1.275 22.924 0.505 1.00 64.88 101 CYS A O 1
ATOM 767 N N . LYS A 1 102 ? -3.096 22.989 1.810 1.00 63.31 102 LYS A N 1
ATOM 768 C CA . LYS A 1 102 ? -3.052 24.446 2.033 1.00 63.31 102 LYS A CA 1
ATOM 769 C C . LYS A 1 102 ? -1.912 24.808 2.984 1.00 63.31 102 LYS A C 1
ATOM 771 O O . LYS A 1 102 ? -1.127 25.693 2.661 1.00 63.31 102 LYS A O 1
ATOM 776 N N . HIS A 1 103 ? -1.787 24.080 4.090 1.00 64.25 103 HIS A N 1
ATOM 777 C CA . HIS A 1 103 ? -0.741 24.262 5.089 1.00 64.25 103 HIS A CA 1
ATOM 778 C C . HIS A 1 103 ? 0.658 24.056 4.490 1.00 64.25 103 HIS A C 1
ATOM 780 O O . HIS A 1 103 ? 1.468 24.972 4.544 1.00 64.25 103 HIS A O 1
ATOM 786 N N . CYS A 1 104 ? 0.920 22.939 3.802 1.00 62.69 104 CYS A N 1
ATOM 787 C CA . CYS A 1 104 ? 2.197 22.683 3.127 1.00 62.69 104 CYS A CA 1
ATOM 788 C C . CYS A 1 104 ? 2.520 23.741 2.058 1.00 62.69 104 CYS A C 1
ATOM 790 O O . CYS A 1 104 ? 3.678 24.120 1.903 1.00 62.69 104 CYS A O 1
ATOM 792 N N . ARG A 1 105 ? 1.519 24.255 1.323 1.00 66.81 105 ARG A N 1
ATOM 793 C CA . ARG A 1 105 ? 1.730 25.350 0.356 1.00 66.81 105 ARG A CA 1
ATOM 794 C C . ARG A 1 105 ? 2.084 26.669 1.033 1.00 66.81 105 ARG A C 1
ATOM 796 O O . ARG A 1 105 ? 2.982 27.352 0.550 1.00 66.81 105 ARG A O 1
ATOM 803 N N . ASN A 1 106 ? 1.414 27.011 2.131 1.00 63.19 106 ASN A N 1
ATOM 804 C CA . ASN A 1 106 ? 1.752 28.194 2.919 1.00 63.19 106 ASN A CA 1
ATOM 805 C C . ASN A 1 106 ? 3.144 28.064 3.531 1.00 63.19 106 ASN A C 1
ATOM 807 O O . ASN A 1 106 ? 3.954 28.973 3.405 1.00 63.19 106 ASN A O 1
ATOM 811 N N . HIS A 1 107 ? 3.456 26.903 4.103 1.00 64.12 107 HIS A N 1
ATOM 812 C CA . HIS A 1 107 ? 4.768 26.634 4.669 1.00 64.12 107 HIS A CA 1
ATOM 813 C C . HIS A 1 107 ? 5.865 26.717 3.600 1.00 64.12 107 HIS A C 1
ATOM 815 O O . HIS A 1 107 ? 6.900 27.316 3.846 1.00 64.12 107 HIS A O 1
ATOM 821 N N . ARG A 1 108 ? 5.638 26.205 2.380 1.00 57.50 108 ARG A N 1
ATOM 822 C CA . ARG A 1 108 ? 6.615 26.308 1.280 1.00 57.50 108 ARG A CA 1
ATOM 823 C C . ARG A 1 108 ? 6.816 27.740 0.772 1.00 57.50 108 ARG A C 1
ATOM 825 O O . ARG A 1 108 ? 7.901 28.059 0.304 1.00 57.50 108 ARG A O 1
ATOM 832 N N . ARG A 1 109 ? 5.786 28.589 0.847 1.00 62.19 109 ARG A N 1
ATOM 833 C CA . ARG A 1 109 ? 5.872 30.025 0.518 1.00 62.19 109 ARG A CA 1
ATOM 834 C C . ARG A 1 109 ? 6.559 30.841 1.614 1.00 62.19 109 ARG A C 1
ATOM 836 O O . ARG A 1 109 ? 7.196 31.835 1.296 1.00 62.19 109 ARG A O 1
ATOM 843 N N . ASN A 1 110 ? 6.455 30.389 2.862 1.00 57.72 110 ASN A N 1
ATOM 844 C CA . ASN A 1 110 ? 6.989 31.063 4.045 1.00 57.72 110 ASN A CA 1
ATOM 845 C C . ASN A 1 110 ? 8.282 30.425 4.577 1.00 57.72 110 ASN A C 1
ATOM 847 O O . ASN A 1 110 ? 8.726 30.781 5.665 1.00 57.72 110 ASN A O 1
ATOM 851 N N . LEU A 1 111 ? 8.889 29.480 3.848 1.00 44.94 111 LEU A N 1
ATOM 852 C CA . LEU A 1 111 ? 10.207 28.961 4.206 1.00 44.94 111 LEU A CA 1
ATOM 853 C C . LEU A 1 111 ? 11.220 30.108 4.062 1.00 44.94 111 LEU A C 1
ATOM 855 O O . LEU A 1 111 ? 11.366 30.624 2.947 1.00 44.94 111 LEU A O 1
ATOM 859 N N . PRO A 1 112 ? 11.936 30.510 5.130 1.00 55.00 112 PRO A N 1
ATOM 860 C CA . PRO A 1 112 ? 13.088 31.382 4.964 1.00 55.00 112 PRO A CA 1
ATOM 861 C C . PRO A 1 112 ? 14.043 30.692 3.988 1.00 55.00 112 PRO A C 1
ATOM 863 O O . PRO A 1 112 ? 14.298 29.491 4.109 1.00 55.00 112 PRO A O 1
ATOM 866 N N . LYS A 1 113 ? 14.512 31.426 2.970 1.00 52.66 113 LYS A N 1
ATOM 867 C CA . LYS A 1 113 ? 15.508 30.911 2.027 1.00 52.66 113 LYS A CA 1
ATOM 868 C C . LYS A 1 113 ? 16.694 30.434 2.861 1.00 52.66 113 LYS A C 1
ATOM 870 O O . LYS A 1 113 ? 17.409 31.265 3.410 1.00 52.66 113 LYS A O 1
ATOM 875 N N . LEU A 1 114 ? 16.875 29.119 2.981 1.00 47.66 114 LEU A N 1
ATOM 876 C CA . LEU A 1 114 ? 18.089 2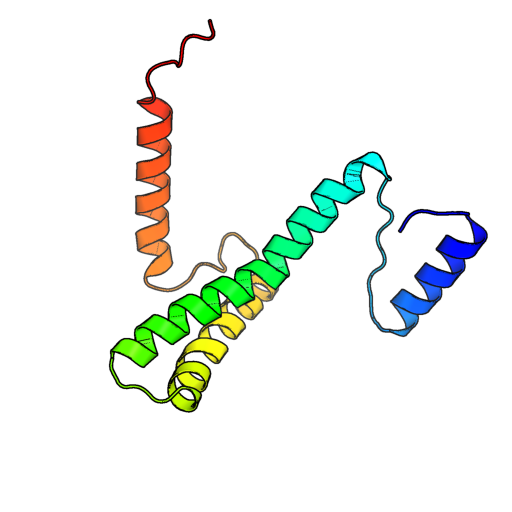8.543 3.544 1.00 47.66 114 LEU A CA 1
ATOM 877 C C . LEU A 1 114 ? 19.219 28.966 2.608 1.00 47.66 114 LEU A C 1
ATOM 879 O O . LEU A 1 114 ? 19.384 28.419 1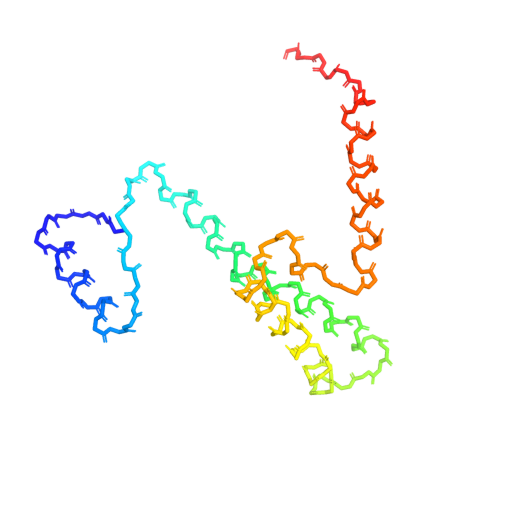.516 1.00 47.66 114 LEU A O 1
ATOM 883 N N . THR A 1 115 ? 19.918 30.027 2.994 1.00 50.22 115 THR A N 1
ATOM 884 C CA . THR A 1 115 ? 21.133 30.488 2.345 1.00 50.22 115 THR A CA 1
ATOM 885 C C . THR A 1 115 ? 22.130 29.341 2.415 1.00 50.22 115 THR A C 1
ATOM 887 O O . THR A 1 115 ? 22.574 28.949 3.492 1.00 50.22 115 THR A O 1
ATOM 890 N N . ARG A 1 116 ? 22.436 28.756 1.252 1.00 45.81 116 ARG A N 1
ATOM 891 C CA . ARG A 1 116 ? 23.587 27.865 1.100 1.00 45.81 116 ARG A CA 1
ATOM 892 C C . ARG A 1 116 ? 24.829 28.663 1.499 1.00 45.81 116 ARG A C 1
ATOM 894 O O . ARG A 1 116 ? 25.107 29.682 0.868 1.00 45.81 116 ARG A O 1
ATOM 901 N N . ARG A 1 117 ? 25.510 28.221 2.553 1.00 47.25 117 ARG A N 1
ATOM 902 C CA . ARG A 1 117 ? 26.949 28.437 2.704 1.00 47.25 117 ARG A CA 1
ATOM 903 C C . ARG A 1 117 ? 27.670 27.284 2.026 1.00 47.25 117 ARG A C 1
ATOM 905 O O . ARG A 1 117 ? 27.102 26.167 2.054 1.00 47.25 117 ARG A O 1
#

Secondary structure (DSSP, 8-state):
--S-HHHHHHHHHHHHHTT-------GGGHHHHHHHHHHHTHHHHHHHHHHHHHHHHTT--HHHHHHHHHHHHHHHHHHHHHH-TTT---SHHHHHHHHHHHHHHHHHHS-------

Radius of gyration: 20.48 Å; chains: 1; bounding box: 41×48×48 Å

pLDDT: mean 82.69, std 14.66, range [44.94, 98.06]

Foldseek 3Di:
DDDDPVVVVVVCVVCVVVVHDDDDDDPVCVVVVVVVVCVVPVVLVVVLVVQLVVVVVVVDDSVVSCVVVVVVSVQLVVLCVPVNDPRSDDDPVVVVVVVVVVVVVVCVVPPDPPDDD